Protein AF-A0A7C2BSX4-F1 (afdb_monomer)

Structure (mmCIF, N/CA/C/O backbone):
data_AF-A0A7C2BSX4-F1
#
_entry.id   AF-A0A7C2BSX4-F1
#
loop_
_atom_site.group_PDB
_atom_site.id
_atom_site.type_symbol
_atom_site.label_atom_id
_atom_site.label_alt_id
_atom_site.label_comp_id
_atom_site.label_asym_id
_atom_site.label_entity_id
_atom_site.label_seq_id
_atom_site.pdbx_PDB_ins_code
_atom_site.Cartn_x
_atom_site.Cartn_y
_atom_site.Cartn_z
_atom_site.occupancy
_atom_site.B_iso_or_equiv
_atom_site.auth_seq_id
_atom_site.auth_comp_id
_atom_site.auth_asym_id
_atom_site.auth_atom_id
_atom_site.pdbx_PDB_model_num
ATOM 1 N N . MET A 1 1 ? -38.462 -9.099 3.788 1.00 59.41 1 MET A N 1
ATOM 2 C CA . MET A 1 1 ? -36.989 -9.042 3.950 1.00 59.41 1 MET A CA 1
ATOM 3 C C . MET A 1 1 ? -36.626 -7.755 4.680 1.00 59.41 1 MET A C 1
ATOM 5 O O . MET A 1 1 ? -37.204 -6.722 4.374 1.00 59.41 1 MET A O 1
ATOM 9 N N . SER A 1 2 ? -35.765 -7.813 5.699 1.00 70.00 2 SER A N 1
ATOM 10 C CA . SER A 1 2 ? -35.431 -6.649 6.540 1.00 70.00 2 SER A CA 1
ATOM 11 C C . SER A 1 2 ? -34.664 -5.582 5.734 1.00 70.00 2 SER A C 1
ATOM 13 O O . SER A 1 2 ? -33.730 -5.922 5.008 1.00 70.00 2 SER A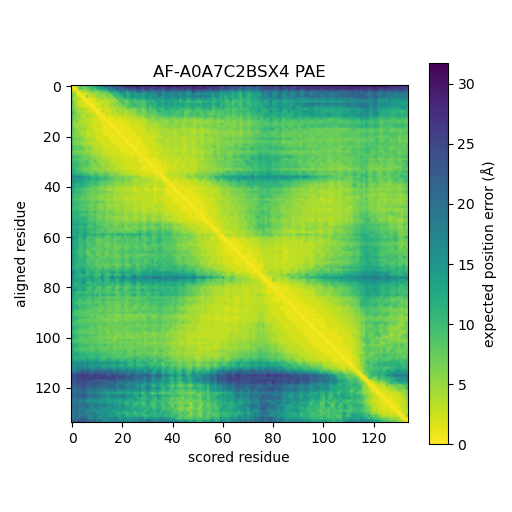 O 1
ATOM 15 N N . LYS A 1 3 ? -35.023 -4.293 5.890 1.00 74.56 3 LYS A N 1
ATOM 16 C CA . LYS A 1 3 ? -34.369 -3.122 5.248 1.00 74.56 3 LYS A CA 1
ATOM 17 C C . LYS A 1 3 ? -32.845 -3.070 5.461 1.00 74.56 3 LYS A C 1
ATOM 19 O O . LYS A 1 3 ? -32.138 -2.391 4.721 1.00 74.56 3 LYS A O 1
ATOM 24 N N . ILE A 1 4 ? -32.336 -3.771 6.475 1.00 78.12 4 ILE A N 1
ATOM 25 C CA . ILE A 1 4 ? -30.904 -3.884 6.778 1.00 78.12 4 ILE A CA 1
ATOM 26 C C . ILE A 1 4 ? -30.222 -4.852 5.799 1.00 78.12 4 ILE A C 1
ATOM 28 O O . ILE A 1 4 ? -29.145 -4.545 5.295 1.00 78.12 4 ILE A O 1
ATOM 32 N N . GLY A 1 5 ? -30.865 -5.978 5.467 1.00 80.38 5 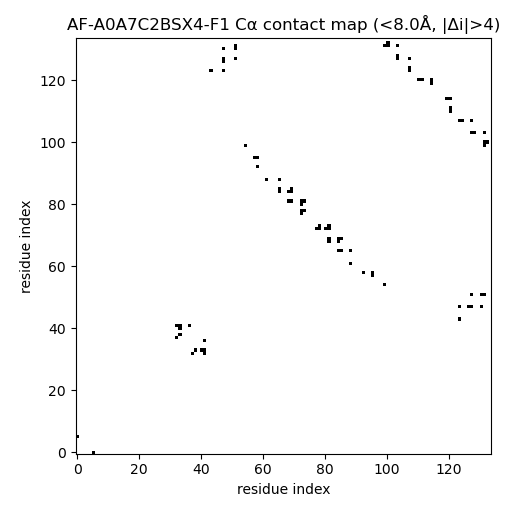GLY A N 1
ATOM 33 C CA . GLY A 1 5 ? -30.321 -6.969 4.530 1.00 80.38 5 GLY A CA 1
ATOM 34 C C . GLY A 1 5 ? -30.156 -6.417 3.112 1.00 80.38 5 GLY A C 1
ATOM 35 O O . GLY A 1 5 ? -29.137 -6.651 2.470 1.00 80.38 5 GLY A O 1
ATOM 36 N N . GLU A 1 6 ? -31.109 -5.604 2.655 1.00 83.88 6 GLU A N 1
ATOM 37 C CA . GLU A 1 6 ? -31.048 -4.949 1.342 1.00 83.88 6 GLU A CA 1
ATOM 38 C C . GLU A 1 6 ? -29.902 -3.925 1.251 1.00 83.88 6 GLU A C 1
ATOM 40 O O . GLU A 1 6 ? -29.191 -3.866 0.248 1.00 83.88 6 GLU A O 1
ATOM 45 N N . ARG A 1 7 ? -29.649 -3.164 2.327 1.00 79.25 7 ARG A N 1
ATOM 46 C CA . ARG A 1 7 ? -28.523 -2.214 2.398 1.00 79.25 7 ARG A CA 1
ATOM 47 C C . ARG A 1 7 ? -27.167 -2.918 2.398 1.00 79.25 7 ARG A C 1
ATOM 49 O O . ARG A 1 7 ? -26.245 -2.443 1.740 1.00 79.25 7 ARG A O 1
ATOM 56 N N . LEU A 1 8 ? -27.054 -4.047 3.098 1.00 83.56 8 LEU A N 1
ATOM 57 C CA . LEU A 1 8 ? -25.833 -4.856 3.113 1.00 83.56 8 LEU A CA 1
ATOM 58 C C . LEU A 1 8 ? -25.549 -5.474 1.740 1.00 83.56 8 LEU A C 1
ATOM 60 O O . LEU A 1 8 ? -24.424 -5.372 1.256 1.00 83.56 8 LEU A O 1
ATOM 64 N N . LEU A 1 9 ? -26.568 -6.040 1.085 1.00 86.50 9 LEU A N 1
ATOM 65 C CA . LEU A 1 9 ? -26.447 -6.587 -0.269 1.00 86.50 9 LEU A CA 1
ATOM 66 C C . LEU A 1 9 ? -26.039 -5.509 -1.273 1.00 86.50 9 LEU A C 1
ATOM 68 O O . LEU A 1 9 ? -25.117 -5.727 -2.050 1.00 86.50 9 LEU A O 1
ATOM 72 N N . ARG A 1 10 ? -26.662 -4.326 -1.214 1.00 85.38 10 ARG A N 1
ATOM 73 C CA . ARG A 1 10 ? -26.327 -3.205 -2.100 1.00 85.38 10 ARG A CA 1
ATOM 74 C C . ARG A 1 10 ? -24.908 -2.678 -1.869 1.00 85.38 10 ARG A C 1
ATOM 76 O O . ARG A 1 10 ? -24.210 -2.364 -2.824 1.00 85.38 10 ARG A O 1
ATOM 83 N N . GLY A 1 11 ? -24.460 -2.597 -0.615 1.00 84.75 11 GLY A N 1
ATOM 84 C CA . GLY A 1 11 ? -23.082 -2.213 -0.299 1.00 84.75 11 GLY A CA 1
ATOM 85 C C . GLY A 1 11 ? -22.060 -3.238 -0.801 1.00 84.75 11 GLY A C 1
ATOM 86 O O . GLY A 1 11 ? -21.048 -2.870 -1.397 1.00 84.75 11 GLY A O 1
ATOM 87 N N . ALA A 1 12 ? -22.347 -4.529 -0.618 1.00 88.50 12 ALA A N 1
ATOM 88 C CA . ALA A 1 12 ? -21.496 -5.614 -1.094 1.00 88.50 12 ALA A CA 1
ATOM 89 C C . ALA A 1 12 ? -21.410 -5.651 -2.627 1.00 88.50 12 ALA A C 1
ATOM 91 O O . ALA A 1 12 ? -20.311 -5.750 -3.171 1.00 88.50 12 ALA A O 1
ATOM 92 N N . THR A 1 13 ? -22.539 -5.512 -3.331 1.00 92.25 13 THR A N 1
ATOM 93 C CA . THR A 1 13 ? -22.570 -5.533 -4.801 1.00 92.25 13 THR A CA 1
ATOM 94 C C . THR A 1 13 ? -21.821 -4.352 -5.399 1.00 92.25 13 THR A C 1
ATOM 96 O O . THR A 1 13 ? -21.065 -4.553 -6.342 1.00 92.25 13 THR A O 1
ATOM 99 N N . ILE A 1 14 ? -21.942 -3.149 -4.825 1.00 92.75 14 ILE A N 1
ATOM 100 C CA . ILE A 1 14 ? -21.167 -1.975 -5.261 1.00 92.75 14 ILE A CA 1
ATOM 101 C C . ILE A 1 14 ? -19.665 -2.232 -5.107 1.00 92.75 14 ILE A C 1
ATOM 103 O O . ILE A 1 14 ? -18.893 -1.939 -6.018 1.00 92.75 14 ILE A O 1
ATOM 107 N N . ARG A 1 15 ? -19.239 -2.812 -3.979 1.00 89.94 15 ARG A N 1
ATOM 108 C CA . ARG A 1 15 ? -17.820 -3.084 -3.715 1.00 89.94 15 ARG A CA 1
ATOM 109 C C . ARG A 1 15 ? -17.248 -4.124 -4.680 1.00 89.94 15 ARG A C 1
ATOM 111 O O . ARG A 1 15 ? -16.154 -3.935 -5.202 1.00 89.94 15 ARG A O 1
ATOM 118 N N . VAL A 1 16 ? -18.000 -5.193 -4.946 1.00 93.31 16 VAL A N 1
ATOM 119 C CA . VAL A 1 16 ? -17.613 -6.226 -5.919 1.00 93.31 16 VAL A CA 1
ATOM 120 C C . VAL A 1 16 ? -17.609 -5.662 -7.339 1.00 93.31 16 VAL A C 1
ATOM 122 O O . VAL A 1 16 ? -16.648 -5.879 -8.069 1.00 93.31 16 VAL A O 1
ATOM 125 N N . ALA A 1 17 ? -18.631 -4.896 -7.726 1.00 94.81 17 ALA A N 1
ATOM 126 C CA . ALA A 1 17 ? -18.698 -4.269 -9.042 1.00 94.81 17 ALA A CA 1
ATOM 127 C C . ALA A 1 17 ? -17.508 -3.329 -9.277 1.00 94.81 17 ALA A C 1
ATOM 129 O O . ALA A 1 17 ? -16.870 -3.414 -10.321 1.00 94.81 17 ALA A O 1
ATOM 130 N N . ALA A 1 18 ? -17.154 -2.497 -8.292 1.00 91.94 18 ALA A N 1
ATOM 131 C CA . ALA A 1 18 ? -15.976 -1.638 -8.368 1.00 91.94 18 ALA A CA 1
ATOM 132 C C . ALA A 1 18 ? -14.684 -2.451 -8.564 1.00 91.94 18 ALA A C 1
ATOM 134 O O . ALA A 1 18 ? -13.875 -2.113 -9.424 1.00 91.94 18 ALA A O 1
ATOM 135 N N . GLN A 1 19 ? -14.517 -3.556 -7.832 1.00 91.38 19 GLN A N 1
ATOM 136 C CA . GLN A 1 19 ? -13.357 -4.442 -7.976 1.00 91.38 19 GLN A CA 1
ATOM 137 C C . GLN A 1 19 ? -13.272 -5.061 -9.381 1.00 91.38 19 GLN A C 1
ATOM 139 O O . GLN A 1 19 ? -12.200 -5.092 -9.983 1.00 91.38 19 GLN A O 1
ATOM 144 N N . VAL A 1 20 ? -14.403 -5.530 -9.919 1.00 96.06 20 VAL A N 1
ATOM 145 C CA . VAL A 1 20 ? -14.483 -6.121 -11.264 1.00 96.06 20 VAL A CA 1
ATOM 146 C C . VAL A 1 20 ? -14.170 -5.079 -12.334 1.00 96.06 20 VAL A C 1
ATOM 148 O O . VAL A 1 20 ? -13.382 -5.349 -13.236 1.00 96.06 20 VAL A O 1
ATOM 151 N N . VAL A 1 21 ? -14.734 -3.876 -12.218 1.00 96.00 21 VAL A N 1
ATOM 152 C CA . VAL A 1 21 ? -14.454 -2.774 -13.146 1.00 96.00 21 VAL A CA 1
ATOM 153 C C . VAL A 1 21 ? -12.968 -2.420 -13.124 1.00 96.00 21 VAL A C 1
ATOM 155 O O . VAL A 1 21 ? -12.355 -2.353 -14.186 1.00 96.00 21 VAL A O 1
ATOM 158 N N . SER A 1 22 ? -12.360 -2.282 -11.942 1.00 90.94 22 SER A N 1
ATOM 159 C CA . SER A 1 22 ? -10.919 -2.030 -11.814 1.00 90.94 22 SER A CA 1
ATOM 160 C C . SER A 1 22 ? -10.072 -3.122 -12.472 1.00 90.94 22 SER A C 1
ATOM 162 O O . SER A 1 22 ? -9.097 -2.811 -13.153 1.00 90.94 22 SER A O 1
ATOM 164 N N . ALA A 1 23 ? -10.456 -4.395 -12.328 1.00 91.81 23 ALA A N 1
ATOM 165 C CA . ALA A 1 23 ? -9.757 -5.508 -12.969 1.00 91.81 23 ALA A CA 1
ATOM 166 C C . ALA A 1 23 ? -9.858 -5.451 -14.504 1.00 91.81 23 ALA A C 1
ATOM 168 O O . ALA A 1 23 ? -8.848 -5.598 -15.191 1.00 91.81 23 ALA A O 1
ATOM 169 N N . ILE A 1 24 ? -11.051 -5.184 -15.046 1.00 95.69 24 ILE A N 1
ATOM 170 C CA . ILE A 1 24 ? -11.269 -5.046 -16.496 1.00 95.69 24 ILE A CA 1
ATOM 171 C C . ILE A 1 24 ? -10.439 -3.887 -17.054 1.00 95.69 24 ILE A C 1
ATOM 173 O O . ILE A 1 24 ? -9.735 -4.056 -18.049 1.00 95.69 24 ILE A O 1
ATOM 177 N N . VAL A 1 25 ? -10.475 -2.730 -16.388 1.00 93.62 25 VAL A N 1
ATOM 178 C CA . VAL A 1 25 ? -9.680 -1.554 -16.767 1.00 93.62 25 VAL A CA 1
ATOM 179 C C . VAL A 1 25 ? -8.187 -1.883 -16.745 1.00 93.62 25 VAL A C 1
ATOM 181 O O . VAL A 1 25 ? -7.482 -1.560 -17.699 1.00 93.62 25 VAL A O 1
ATOM 184 N N . GLY A 1 26 ? -7.713 -2.583 -15.710 1.00 87.56 26 GLY A N 1
ATOM 185 C CA . GLY A 1 26 ? -6.323 -3.027 -15.606 1.00 87.56 26 GLY A CA 1
ATOM 186 C C . GLY A 1 26 ? -5.891 -3.901 -16.784 1.00 87.56 26 GLY A C 1
ATOM 187 O O . GLY A 1 26 ? -4.836 -3.659 -17.365 1.00 87.56 26 GLY A O 1
ATOM 188 N N . ILE A 1 27 ? -6.726 -4.862 -17.191 1.00 91.56 27 ILE A N 1
ATOM 189 C CA . ILE A 1 27 ? -6.453 -5.743 -18.337 1.00 91.56 27 ILE A CA 1
ATOM 190 C C . ILE A 1 27 ? -6.440 -4.952 -19.652 1.00 91.56 27 ILE A C 1
ATOM 192 O O . ILE A 1 27 ? -5.542 -5.136 -20.471 1.00 91.56 27 ILE A O 1
ATOM 196 N N . MET A 1 28 ? -7.396 -4.042 -19.850 1.00 93.19 28 MET A N 1
ATOM 197 C CA . MET A 1 28 ? -7.464 -3.202 -21.054 1.00 93.19 28 MET A CA 1
ATOM 198 C C . MET A 1 28 ? -6.285 -2.229 -21.176 1.00 93.19 28 MET A C 1
ATOM 200 O O . MET A 1 28 ? -5.902 -1.860 -22.285 1.00 93.19 28 MET A O 1
ATOM 204 N N . LEU A 1 29 ? -5.680 -1.834 -20.054 1.00 88.81 29 LEU A N 1
ATOM 205 C CA . LEU A 1 29 ? -4.493 -0.981 -20.025 1.00 88.81 29 LEU A CA 1
ATOM 206 C C . LEU A 1 29 ? -3.222 -1.702 -20.490 1.00 88.81 29 LEU A C 1
ATOM 208 O O . LEU A 1 29 ? -2.332 -1.049 -21.028 1.00 88.81 29 LEU A O 1
ATOM 212 N N . ILE A 1 30 ? -3.136 -3.029 -20.344 1.00 88.88 30 ILE A N 1
ATOM 213 C CA . ILE A 1 30 ? -1.959 -3.824 -20.734 1.00 88.88 30 ILE A CA 1
ATOM 214 C C . ILE A 1 30 ? -1.506 -3.544 -22.181 1.00 88.88 30 ILE A C 1
ATOM 216 O O . ILE A 1 30 ? -0.351 -3.149 -22.356 1.00 88.88 30 ILE A O 1
ATOM 220 N N . PRO A 1 31 ? -2.353 -3.684 -23.225 1.00 89.56 31 PRO A N 1
AT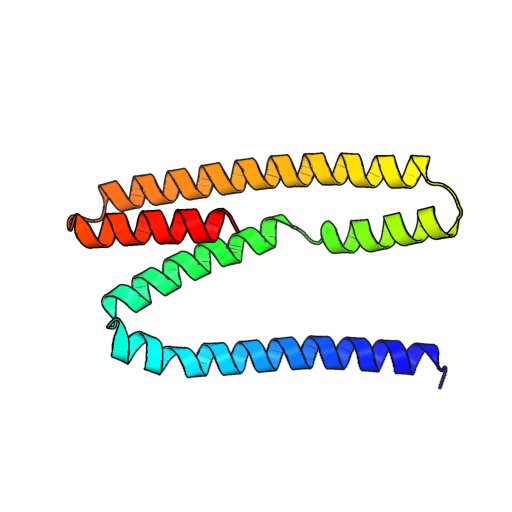OM 221 C CA . PRO A 1 31 ? -1.930 -3.434 -24.604 1.00 89.56 31 PRO A CA 1
ATOM 222 C C . PRO A 1 31 ? -1.486 -1.987 -24.832 1.00 89.56 31 PRO A C 1
ATOM 224 O O . PRO A 1 31 ? -0.533 -1.755 -25.572 1.00 89.56 31 PRO A O 1
ATOM 227 N N . PHE A 1 32 ? -2.120 -1.014 -24.172 1.00 89.62 32 PHE A N 1
ATOM 228 C CA . PHE A 1 32 ? -1.726 0.391 -24.264 1.00 89.62 32 PHE A CA 1
ATOM 229 C C . PHE A 1 32 ? -0.337 0.633 -23.659 1.00 89.62 32 PHE A C 1
ATOM 231 O O . PHE A 1 32 ? 0.512 1.269 -24.286 1.00 89.62 32 PHE A O 1
ATOM 238 N N . VAL A 1 33 ? -0.086 0.092 -22.464 1.00 85.69 33 VAL A N 1
ATOM 239 C CA . VAL A 1 33 ? 1.204 0.217 -21.775 1.00 85.69 33 VAL A CA 1
ATOM 240 C C . VAL A 1 33 ? 2.302 -0.472 -22.579 1.00 85.69 33 VAL A C 1
ATOM 242 O O . VAL A 1 33 ? 3.347 0.130 -22.806 1.00 85.69 33 VAL A O 1
ATOM 245 N N . ILE A 1 34 ? 2.061 -1.683 -23.088 1.00 90.38 34 ILE A N 1
ATOM 246 C CA . ILE A 1 34 ? 3.037 -2.394 -23.927 1.00 90.38 34 ILE A CA 1
ATOM 247 C C . ILE A 1 34 ? 3.305 -1.625 -25.228 1.00 90.38 34 ILE A C 1
ATOM 249 O O . ILE A 1 34 ? 4.461 -1.503 -25.624 1.00 90.38 34 ILE A O 1
ATOM 253 N N . ALA A 1 35 ? 2.280 -1.061 -25.873 1.00 89.69 35 ALA A N 1
ATOM 254 C CA . ALA A 1 35 ? 2.452 -0.297 -27.109 1.00 89.69 35 ALA A CA 1
ATOM 255 C C . ALA A 1 35 ? 3.263 0.997 -26.916 1.00 89.69 35 ALA A C 1
ATOM 257 O O . ALA A 1 35 ? 3.933 1.441 -27.847 1.00 89.69 35 ALA A O 1
ATOM 258 N N . LYS A 1 36 ? 3.202 1.620 -25.731 1.00 85.94 36 LYS A N 1
ATOM 259 C CA . LYS A 1 36 ? 3.895 2.887 -25.443 1.00 85.94 36 LYS A CA 1
ATOM 260 C C . LYS A 1 36 ? 5.261 2.712 -24.782 1.00 85.94 36 LYS A C 1
ATOM 262 O O . LYS A 1 36 ? 6.172 3.466 -25.104 1.00 85.94 36 LYS A O 1
ATOM 267 N N . LEU A 1 37 ? 5.398 1.756 -23.867 1.00 79.56 37 LEU A N 1
ATOM 268 C CA . LEU A 1 37 ? 6.615 1.534 -23.079 1.00 79.56 37 LEU A CA 1
ATOM 269 C C . LEU A 1 37 ? 7.450 0.350 -23.598 1.00 79.56 37 LEU A C 1
ATOM 271 O O . LEU A 1 37 ? 8.618 0.209 -23.246 1.00 79.56 37 LEU A O 1
ATOM 275 N N . GLY A 1 38 ? 6.873 -0.511 -24.436 1.00 84.94 38 GLY A N 1
ATOM 276 C CA . GLY A 1 38 ? 7.505 -1.749 -24.878 1.00 84.94 38 GLY A CA 1
ATOM 277 C C . GLY A 1 38 ? 7.449 -2.862 -23.825 1.00 84.94 38 GLY A C 1
ATOM 278 O O . GLY A 1 38 ? 7.230 -2.642 -22.631 1.00 84.94 38 GLY A O 1
ATOM 279 N N . ALA A 1 39 ? 7.673 -4.100 -24.273 1.00 82.56 39 ALA A N 1
ATOM 280 C CA . ALA A 1 39 ? 7.562 -5.291 -23.427 1.00 82.56 39 ALA A CA 1
ATOM 281 C C . ALA A 1 39 ? 8.559 -5.300 -22.253 1.00 82.56 39 ALA A C 1
ATOM 283 O O . ALA A 1 39 ? 8.237 -5.781 -21.168 1.00 82.56 39 ALA A O 1
ATOM 284 N N . ARG A 1 40 ? 9.756 -4.727 -22.449 1.00 79.69 40 ARG A N 1
ATOM 285 C CA . ARG A 1 40 ? 10.809 -4.675 -21.425 1.00 79.69 40 ARG A CA 1
ATOM 286 C C . ARG A 1 40 ? 10.373 -3.860 -20.206 1.00 79.69 40 ARG A C 1
ATOM 288 O O . ARG A 1 40 ? 10.413 -4.368 -19.090 1.00 79.69 40 ARG A O 1
ATOM 295 N N . LEU A 1 41 ? 9.906 -2.630 -20.419 1.00 78.44 41 LEU A N 1
ATOM 296 C CA . LEU A 1 41 ? 9.452 -1.747 -19.341 1.00 78.44 41 LEU A CA 1
ATOM 297 C C . LEU A 1 41 ? 8.120 -2.200 -18.731 1.00 78.44 41 LEU A C 1
ATOM 299 O O . LEU A 1 41 ? 7.889 -1.986 -17.544 1.00 78.44 41 LEU A O 1
ATOM 303 N N . TYR A 1 42 ? 7.266 -2.879 -19.501 1.00 83.75 42 TYR A N 1
ATOM 304 C CA . TYR A 1 42 ? 6.076 -3.520 -18.944 1.00 83.75 42 TYR A CA 1
ATOM 305 C C . TYR A 1 42 ? 6.430 -4.648 -17.961 1.00 83.75 42 TYR A C 1
ATOM 307 O O . TYR A 1 42 ? 5.854 -4.711 -16.881 1.00 83.75 42 TYR A O 1
ATOM 315 N N . GLY A 1 43 ? 7.411 -5.503 -18.277 1.00 81.62 43 GLY A N 1
ATOM 316 C CA . GLY A 1 43 ? 7.868 -6.542 -17.343 1.00 81.62 43 GLY A CA 1
ATOM 317 C C . GLY A 1 43 ? 8.391 -5.951 -16.031 1.00 81.62 43 GLY A C 1
ATOM 318 O O . GLY A 1 43 ? 8.051 -6.414 -14.945 1.00 81.62 43 GLY A O 1
ATOM 319 N N . VAL A 1 44 ? 9.140 -4.856 -16.139 1.00 79.06 44 VAL A N 1
ATOM 320 C CA . VAL A 1 44 ? 9.615 -4.056 -15.007 1.00 79.06 44 VAL A CA 1
ATOM 321 C C . VAL A 1 44 ? 8.437 -3.508 -14.180 1.00 79.06 44 VAL A C 1
ATOM 323 O O . VAL A 1 44 ? 8.412 -3.670 -12.961 1.00 79.06 44 VAL A O 1
ATOM 326 N N . TRP A 1 45 ? 7.420 -2.940 -14.833 1.00 79.25 45 TRP A N 1
ATOM 327 C CA . TRP A 1 45 ? 6.192 -2.461 -14.189 1.00 79.25 45 TRP A CA 1
ATOM 328 C C . TRP A 1 45 ? 5.426 -3.568 -13.450 1.00 79.25 45 TRP A C 1
ATOM 330 O O . TRP A 1 45 ? 4.977 -3.360 -12.325 1.00 79.25 45 TRP A O 1
ATOM 340 N N . VAL A 1 46 ? 5.307 -4.759 -14.044 1.00 85.19 46 VAL A N 1
ATOM 341 C CA . VAL A 1 46 ? 4.641 -5.914 -13.418 1.00 85.19 46 VAL A CA 1
ATOM 342 C C . VAL A 1 46 ? 5.371 -6.360 -12.152 1.00 85.19 46 VAL A C 1
ATOM 344 O O . VAL A 1 46 ? 4.720 -6.667 -11.153 1.00 85.19 46 VAL A O 1
ATOM 347 N N . ILE A 1 47 ? 6.707 -6.361 -12.157 1.00 82.81 47 ILE A N 1
ATOM 348 C CA . ILE A 1 47 ? 7.505 -6.707 -10.972 1.00 82.81 47 ILE A CA 1
ATOM 349 C C . ILE A 1 47 ? 7.260 -5.696 -9.847 1.00 82.81 47 ILE A C 1
ATOM 351 O O . ILE A 1 47 ? 6.953 -6.114 -8.731 1.00 82.81 47 ILE A O 1
ATOM 355 N N . ILE A 1 48 ? 7.319 -4.387 -10.140 1.00 81.19 48 ILE A N 1
ATOM 356 C CA . ILE A 1 48 ? 6.984 -3.330 -9.164 1.00 81.19 48 ILE A CA 1
ATOM 357 C C . ILE A 1 48 ? 5.582 -3.565 -8.607 1.00 81.19 48 ILE A C 1
ATOM 359 O O . ILE A 1 48 ? 5.413 -3.679 -7.398 1.00 81.19 48 ILE A O 1
ATOM 363 N N . GLY A 1 49 ? 4.587 -3.696 -9.489 1.00 83.94 49 GLY A N 1
ATOM 364 C CA . GLY A 1 49 ? 3.191 -3.865 -9.094 1.00 83.94 49 GLY A CA 1
ATOM 365 C C . GLY A 1 49 ? 2.951 -5.113 -8.245 1.00 83.94 49 GLY A C 1
ATOM 366 O O . GLY A 1 49 ? 2.143 -5.075 -7.323 1.00 83.94 49 GLY A O 1
ATOM 367 N N . THR A 1 50 ? 3.679 -6.201 -8.502 1.00 85.62 50 THR A N 1
ATOM 368 C CA . THR A 1 50 ? 3.590 -7.433 -7.704 1.00 85.62 50 THR A CA 1
ATOM 369 C C . THR A 1 50 ? 4.153 -7.223 -6.298 1.00 85.62 50 THR A C 1
ATOM 371 O O . THR A 1 50 ? 3.523 -7.621 -5.321 1.00 85.62 50 THR A O 1
ATOM 374 N N . ILE A 1 51 ? 5.306 -6.558 -6.180 1.00 83.19 51 ILE A N 1
ATOM 375 C CA . ILE A 1 51 ? 5.932 -6.251 -4.887 1.00 83.19 51 ILE A CA 1
ATOM 376 C C . ILE A 1 51 ? 5.048 -5.299 -4.078 1.00 83.19 51 ILE A C 1
ATOM 378 O O . ILE A 1 51 ? 4.732 -5.594 -2.927 1.00 83.19 51 ILE A O 1
ATOM 382 N N . THR A 1 52 ? 4.581 -4.210 -4.692 1.00 82.88 52 THR A N 1
ATOM 383 C CA . THR A 1 52 ? 3.649 -3.269 -4.056 1.00 82.88 52 THR A CA 1
ATOM 384 C C . THR A 1 52 ? 2.337 -3.958 -3.677 1.00 82.88 52 THR A C 1
ATOM 386 O O . THR A 1 52 ? 1.800 -3.718 -2.600 1.00 82.88 52 THR A O 1
ATOM 389 N N . GLY A 1 53 ? 1.842 -4.877 -4.510 1.00 83.38 53 GLY A N 1
ATOM 390 C CA . GLY A 1 53 ? 0.659 -5.682 -4.209 1.00 83.38 53 GLY A CA 1
ATOM 391 C C . GLY A 1 53 ? 0.809 -6.508 -2.928 1.00 83.38 53 GLY A C 1
ATOM 392 O O . GLY A 1 53 ? -0.141 -6.611 -2.151 1.00 83.38 53 GLY A O 1
ATOM 393 N N . TYR A 1 54 ? 2.008 -7.031 -2.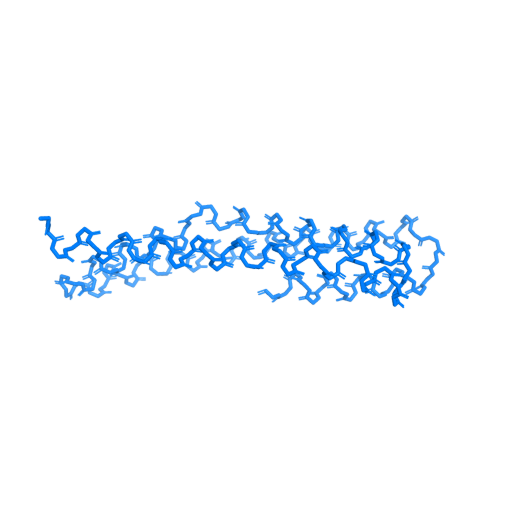650 1.00 84.94 54 TYR A N 1
ATOM 394 C CA . TYR A 1 54 ? 2.279 -7.736 -1.398 1.00 84.94 54 TYR A CA 1
ATOM 395 C C . TYR A 1 54 ? 2.265 -6.826 -0.163 1.00 84.94 54 TYR A C 1
ATOM 397 O O . TYR A 1 54 ? 1.976 -7.326 0.921 1.00 84.94 54 TYR A O 1
ATOM 405 N N . TYR A 1 55 ? 2.469 -5.508 -0.280 1.00 83.94 55 TYR A N 1
ATOM 406 C CA . TYR A 1 55 ? 2.291 -4.602 0.868 1.00 83.94 55 TYR A CA 1
ATOM 407 C C . TYR A 1 55 ? 0.844 -4.555 1.353 1.00 83.94 55 TYR A C 1
ATOM 409 O O . TYR A 1 55 ? 0.612 -4.395 2.548 1.00 83.94 55 TYR A O 1
ATOM 417 N N . GLY A 1 56 ? -0.128 -4.818 0.476 1.00 81.19 56 GLY A N 1
ATOM 418 C CA . GLY A 1 56 ? -1.520 -4.993 0.886 1.00 81.19 56 GLY A CA 1
ATOM 419 C C . GLY A 1 56 ? -1.719 -6.141 1.886 1.00 81.19 56 GLY A C 1
ATOM 420 O O . GLY A 1 56 ? -2.623 -6.075 2.716 1.00 81.19 56 GLY A O 1
ATOM 421 N N . LEU A 1 57 ? -0.858 -7.168 1.873 1.00 81.50 57 LEU A N 1
ATOM 422 C CA . LEU A 1 57 ? -0.902 -8.240 2.872 1.00 81.50 57 LEU A CA 1
ATOM 423 C C . LEU A 1 57 ? -0.462 -7.762 4.256 1.00 81.50 57 LEU A C 1
ATOM 425 O O . LEU A 1 57 ? -0.923 -8.335 5.235 1.00 81.50 57 LEU A O 1
ATOM 429 N N . LEU A 1 58 ? 0.379 -6.725 4.357 1.00 83.44 58 LEU A N 1
ATOM 430 C CA . LEU A 1 58 ? 0.850 -6.200 5.645 1.00 83.44 58 LEU A CA 1
ATOM 431 C C . LEU A 1 58 ? -0.279 -5.581 6.475 1.00 83.44 58 LEU A C 1
ATOM 433 O O . LEU A 1 58 ? -0.166 -5.528 7.696 1.00 83.44 58 LEU A O 1
ATOM 437 N N . ASP A 1 59 ? -1.384 -5.171 5.842 1.00 84.19 59 ASP A N 1
ATOM 438 C CA . ASP A 1 59 ? -2.582 -4.744 6.567 1.00 84.19 59 ASP A CA 1
ATOM 439 C C . ASP A 1 59 ? -3.197 -5.900 7.372 1.00 84.19 59 ASP A C 1
ATOM 441 O O . ASP A 1 59 ? -3.772 -5.654 8.424 1.00 84.19 59 ASP A O 1
ATOM 445 N N . LEU A 1 60 ? -3.091 -7.158 6.917 1.00 82.88 60 LEU A N 1
ATOM 446 C CA . LEU A 1 60 ? -3.648 -8.360 7.571 1.00 82.88 60 LEU A CA 1
ATOM 447 C C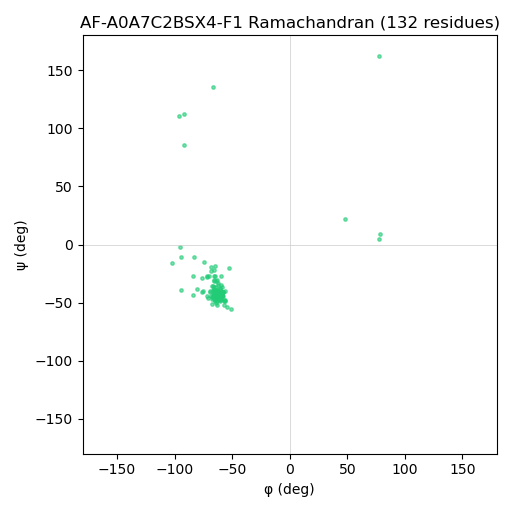 . LEU A 1 60 ? -5.127 -8.229 8.019 1.00 82.88 60 LEU A C 1
ATOM 449 O O . LEU A 1 60 ? -5.593 -8.960 8.894 1.00 82.88 60 LEU A O 1
ATOM 453 N N . GLY A 1 61 ? -5.895 -7.302 7.433 1.00 83.56 61 GLY A N 1
ATOM 454 C CA . GLY A 1 61 ? -7.269 -6.995 7.836 1.00 83.56 61 GLY A CA 1
ATOM 455 C C . GLY A 1 61 ? -7.391 -6.122 9.093 1.00 83.56 61 GLY A C 1
ATOM 456 O O . GLY A 1 61 ? -8.509 -5.931 9.591 1.00 83.56 61 GLY A O 1
ATOM 457 N N . LEU A 1 62 ? -6.283 -5.568 9.591 1.00 86.75 62 LEU A N 1
ATOM 458 C CA . LEU A 1 62 ? -6.217 -4.676 10.744 1.00 86.75 62 LEU A CA 1
ATOM 459 C C . LEU A 1 62 ? -7.075 -3.432 10.531 1.00 86.75 62 LEU A C 1
ATOM 461 O O . LEU A 1 62 ? -7.854 -3.090 11.418 1.00 86.75 62 LEU A O 1
ATOM 465 N N . SER A 1 63 ? -7.040 -2.819 9.343 1.00 87.00 63 SER A N 1
ATOM 466 C CA . SER A 1 63 ? -7.898 -1.670 9.018 1.00 87.00 63 SER A CA 1
ATOM 467 C C . SER A 1 63 ? -9.389 -1.999 9.163 1.00 87.00 63 SER A C 1
ATOM 469 O O . SER A 1 63 ? -10.173 -1.221 9.711 1.00 87.00 63 SER A O 1
ATOM 471 N N . SER A 1 64 ? -9.797 -3.195 8.722 1.00 87.38 64 SER A N 1
ATOM 472 C CA . SER A 1 64 ? -11.184 -3.659 8.836 1.00 87.38 64 SER A CA 1
ATOM 473 C C . SER A 1 64 ? -11.582 -3.942 10.288 1.00 87.38 64 SER A C 1
ATOM 475 O O . SER A 1 64 ? -12.695 -3.608 10.703 1.00 87.38 64 SER A O 1
ATOM 477 N N . ALA A 1 65 ? -10.688 -4.555 11.067 1.00 87.38 65 ALA A N 1
ATOM 478 C CA . ALA A 1 65 ? -10.905 -4.810 12.487 1.00 87.38 65 ALA A CA 1
ATOM 479 C C . ALA A 1 65 ? -11.002 -3.503 13.281 1.00 87.38 65 ALA A C 1
ATOM 481 O O . ALA A 1 65 ? -11.970 -3.317 14.020 1.00 87.38 65 ALA A O 1
ATOM 482 N N . LEU A 1 66 ? -10.065 -2.578 13.066 1.00 91.25 66 LEU A N 1
ATOM 483 C CA . LEU A 1 66 ? -10.029 -1.275 13.716 1.00 91.25 66 LEU A CA 1
ATOM 484 C C . LEU A 1 66 ? -11.321 -0.497 13.463 1.00 91.25 66 LEU A C 1
ATOM 486 O O . LEU A 1 66 ? -11.949 -0.043 14.414 1.00 91.25 66 LEU A O 1
ATOM 490 N N . GLY A 1 67 ? -11.788 -0.435 12.211 1.00 90.00 67 GLY A N 1
ATOM 491 C CA . GLY A 1 67 ? -13.060 0.208 11.875 1.00 90.00 67 GLY A CA 1
ATOM 492 C C . GLY A 1 67 ? -14.252 -0.369 12.650 1.00 90.00 67 GLY A C 1
ATOM 493 O O . GLY A 1 67 ? -15.099 0.386 13.133 1.00 90.00 67 GLY A O 1
ATOM 494 N N . ARG A 1 68 ? -14.307 -1.697 12.837 1.00 88.25 68 ARG A N 1
ATOM 495 C CA . ARG A 1 68 ? -15.358 -2.352 13.640 1.00 88.25 68 ARG A CA 1
ATOM 496 C C . ARG A 1 68 ? -15.256 -2.011 15.126 1.00 88.25 68 ARG A C 1
ATOM 498 O O . ARG A 1 68 ? -16.282 -1.707 15.736 1.00 88.25 68 ARG A O 1
ATOM 505 N N . PHE A 1 69 ? -14.058 -2.082 15.708 1.00 87.75 69 PHE A N 1
ATOM 506 C CA . PHE A 1 69 ? -13.852 -1.803 17.131 1.00 87.75 69 PHE A CA 1
ATOM 507 C C . PHE A 1 69 ? -14.106 -0.330 17.443 1.00 87.75 69 PHE A C 1
ATOM 509 O O . PHE A 1 69 ? -14.950 -0.028 18.283 1.00 87.75 69 PHE A O 1
ATOM 516 N N . VAL A 1 70 ? -13.490 0.586 16.697 1.00 90.81 70 VAL A N 1
ATOM 517 C CA . VAL A 1 70 ? -13.658 2.032 16.886 1.00 90.81 70 VAL A CA 1
ATOM 518 C C . VAL A 1 70 ? -15.125 2.443 16.741 1.00 90.81 70 VAL A C 1
ATOM 520 O O . VAL A 1 70 ? -15.642 3.139 17.611 1.00 90.81 70 VAL A O 1
ATOM 523 N N . SER A 1 71 ? -15.847 1.943 15.727 1.00 88.81 71 SER A N 1
ATOM 524 C CA . SER A 1 71 ? -17.286 2.229 15.580 1.00 88.81 71 SER A CA 1
ATOM 525 C C . SER A 1 71 ? -18.111 1.740 16.775 1.00 88.81 71 SER A C 1
ATOM 527 O O . SER A 1 71 ? -19.061 2.404 17.190 1.00 88.81 71 SER A O 1
ATOM 529 N N . ARG A 1 72 ? -17.757 0.580 17.347 1.0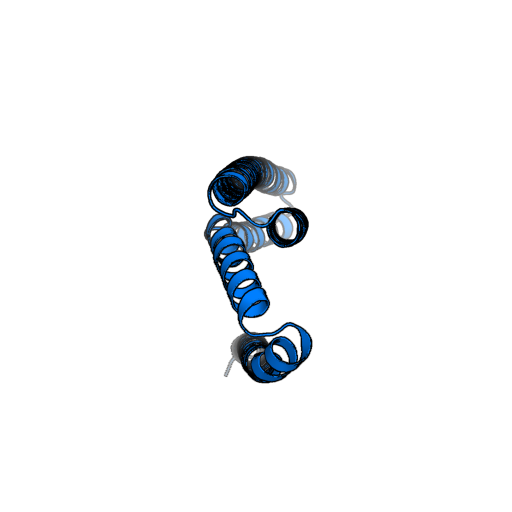0 89.31 72 ARG A N 1
ATOM 530 C CA . ARG A 1 72 ? -18.449 0.009 18.511 1.00 89.31 72 ARG A CA 1
ATOM 531 C C . ARG A 1 72 ? -18.232 0.850 19.772 1.00 89.31 72 ARG A C 1
ATOM 533 O O . ARG A 1 72 ? -19.201 1.076 20.493 1.00 89.31 72 ARG A O 1
ATOM 540 N N . TYR A 1 73 ? -17.002 1.285 20.045 1.00 87.69 73 TYR A N 1
ATOM 541 C CA . TYR A 1 73 ? -16.677 2.070 21.245 1.00 87.69 73 TYR A CA 1
ATOM 542 C C . TYR A 1 73 ? -17.159 3.522 21.135 1.00 87.69 73 TYR A C 1
ATOM 544 O O . TYR A 1 73 ? -17.791 4.024 22.064 1.00 87.69 73 TYR A O 1
ATOM 552 N N . LEU A 1 74 ? -17.030 4.146 19.957 1.00 87.69 74 LEU A N 1
ATOM 553 C CA . LEU A 1 74 ? -17.619 5.464 19.695 1.00 87.69 74 LEU A CA 1
ATOM 554 C C . LEU A 1 74 ? -19.144 5.454 19.853 1.00 87.69 74 LEU A C 1
ATOM 556 O O . LEU A 1 74 ? -19.701 6.370 20.454 1.00 87.69 74 LEU A O 1
ATOM 560 N N . GLY A 1 75 ? -19.823 4.402 19.381 1.00 88.31 75 GLY A N 1
ATOM 561 C CA . GLY A 1 75 ? -21.270 4.242 19.559 1.00 88.31 75 GLY A CA 1
ATOM 562 C C . GLY A 1 75 ? -21.715 4.075 21.018 1.00 88.31 75 GLY A C 1
ATOM 563 O O . GLY A 1 75 ? -22.884 4.294 21.321 1.00 88.31 75 GLY A O 1
ATOM 564 N N . ARG A 1 76 ? -20.799 3.711 21.925 1.00 89.69 76 ARG A N 1
ATOM 565 C CA . ARG A 1 76 ? -21.034 3.606 23.376 1.00 89.69 76 ARG A CA 1
ATOM 566 C C . ARG A 1 76 ? -20.627 4.865 24.152 1.00 89.69 76 ARG A C 1
ATOM 568 O O . ARG A 1 76 ? -20.824 4.902 25.359 1.00 89.69 76 ARG A O 1
ATOM 575 N N . GLY A 1 77 ? -20.082 5.879 23.476 1.00 88.06 77 GLY A N 1
ATOM 576 C CA . GLY A 1 77 ? -19.571 7.101 24.106 1.00 88.06 77 GLY A CA 1
ATOM 577 C C . GLY A 1 77 ? -18.198 6.948 24.770 1.00 88.06 77 GLY A C 1
ATOM 578 O O . GLY A 1 77 ? -17.710 7.906 25.363 1.00 88.06 77 GLY A O 1
ATOM 579 N N . ASP A 1 78 ? -17.561 5.784 24.640 1.00 88.12 78 ASP A N 1
ATOM 580 C CA . ASP A 1 78 ? -16.287 5.459 25.280 1.00 88.12 78 ASP A CA 1
ATOM 581 C C . ASP A 1 78 ? -15.117 5.816 24.353 1.00 88.12 78 ASP A C 1
ATOM 583 O O . ASP A 1 78 ? -14.665 5.026 23.517 1.00 88.12 78 ASP A O 1
ATOM 587 N N . LYS A 1 79 ? -14.701 7.083 24.425 1.00 87.25 79 LYS A N 1
ATOM 588 C CA . LYS A 1 79 ? -13.660 7.640 23.553 1.00 87.25 79 LYS A CA 1
ATOM 589 C C . LYS A 1 79 ? -12.254 7.205 23.959 1.00 87.25 79 LYS A C 1
ATOM 591 O O . LYS A 1 79 ? -11.395 7.120 23.083 1.00 87.25 79 LYS A O 1
ATOM 596 N N . ASP A 1 80 ? -12.032 6.926 25.239 1.00 89.75 80 ASP A N 1
ATOM 597 C CA . ASP A 1 80 ? -10.708 6.596 25.767 1.00 89.75 80 ASP A CA 1
ATOM 598 C C . ASP A 1 80 ? -10.267 5.213 25.281 1.00 89.75 80 ASP A C 1
ATOM 600 O O . ASP A 1 80 ? -9.178 5.073 24.718 1.00 89.75 80 ASP A O 1
ATOM 604 N N . GLU A 1 81 ? -11.158 4.221 25.356 1.00 87.44 81 GLU A N 1
ATOM 605 C CA . GLU A 1 81 ? -10.918 2.893 24.782 1.00 87.44 81 GLU A CA 1
ATOM 606 C C . GLU A 1 81 ? -10.707 2.964 23.264 1.00 87.44 81 GLU A C 1
ATOM 608 O O . GLU A 1 81 ? -9.752 2.395 22.732 1.00 87.44 81 GLU A O 1
ATOM 613 N N . ALA A 1 82 ? -11.540 3.728 22.544 1.00 88.12 82 ALA A N 1
ATOM 614 C CA . ALA A 1 82 ? -11.377 3.915 21.101 1.00 88.12 82 ALA A CA 1
ATOM 615 C C . ALA A 1 82 ? -9.998 4.501 20.744 1.00 88.12 82 ALA A C 1
ATOM 617 O O . ALA A 1 82 ? -9.367 4.047 19.786 1.00 88.12 82 ALA A O 1
ATOM 618 N N . ASN A 1 83 ? -9.511 5.470 21.525 1.00 89.44 83 ASN A N 1
ATOM 619 C CA . ASN A 1 83 ? -8.195 6.072 21.336 1.00 89.44 83 ASN A CA 1
ATOM 620 C C . ASN A 1 83 ? -7.052 5.080 21.612 1.00 89.44 83 ASN A C 1
ATOM 622 O O . ASN A 1 83 ? -6.053 5.083 20.888 1.00 89.44 83 ASN A O 1
ATOM 626 N N . GLY A 1 84 ? -7.219 4.189 22.594 1.00 90.81 84 GLY A N 1
ATOM 627 C CA . GLY A 1 84 ? -6.297 3.082 22.850 1.00 90.81 84 GLY A CA 1
ATOM 628 C C . GLY A 1 84 ? -6.127 2.184 21.621 1.00 90.81 84 GLY A C 1
ATOM 629 O O . GLY A 1 84 ? -5.006 1.999 21.145 1.00 90.81 84 GLY A O 1
ATOM 630 N N . TYR A 1 85 ? -7.233 1.716 21.028 1.00 89.69 85 TYR A N 1
ATOM 631 C CA . TYR A 1 85 ? -7.189 0.885 19.813 1.00 89.69 85 TYR A CA 1
ATOM 632 C C . TYR A 1 85 ? -6.565 1.605 18.616 1.00 89.69 85 TYR A C 1
ATOM 634 O O . TYR A 1 85 ? -5.784 1.000 17.880 1.00 89.69 85 TYR A O 1
ATOM 642 N N . ILE A 1 86 ? -6.894 2.885 18.414 1.00 90.62 86 ILE A N 1
ATOM 643 C CA . ILE A 1 86 ? -6.308 3.701 17.340 1.00 90.62 86 ILE A CA 1
ATOM 644 C C . ILE A 1 86 ? -4.796 3.816 17.529 1.00 90.62 86 ILE A C 1
ATOM 646 O O . ILE A 1 86 ? -4.046 3.603 16.579 1.00 90.62 86 ILE A O 1
ATOM 650 N N . THR A 1 87 ? -4.344 4.091 18.751 1.00 92.06 87 THR A N 1
ATOM 651 C CA . THR A 1 87 ? -2.920 4.228 19.075 1.00 92.06 87 THR A CA 1
ATOM 652 C C . THR A 1 87 ? -2.170 2.910 18.870 1.00 92.06 87 THR A C 1
ATOM 654 O O . THR A 1 87 ? -1.125 2.889 18.223 1.00 92.06 87 THR A O 1
ATOM 657 N N . SER A 1 88 ? -2.708 1.784 19.349 1.00 91.12 88 SER A N 1
ATOM 658 C CA . SER A 1 88 ? -2.100 0.469 19.111 1.00 91.12 88 SER A CA 1
ATOM 659 C C . SER A 1 88 ? -2.018 0.138 17.622 1.00 91.12 88 SER A C 1
ATOM 661 O O . SER A 1 88 ? -0.969 -0.297 17.148 1.00 91.12 88 SER A O 1
ATOM 663 N N . ALA A 1 89 ? -3.093 0.380 16.867 1.00 90.50 89 ALA A N 1
ATOM 664 C CA . ALA A 1 89 ? -3.088 0.160 15.427 1.00 90.50 89 ALA A CA 1
ATOM 665 C C . ALA A 1 89 ? -2.080 1.068 14.716 1.00 90.50 89 ALA A C 1
ATOM 667 O O . ALA A 1 89 ? -1.371 0.595 13.833 1.00 90.50 89 ALA A O 1
ATOM 668 N N . PHE A 1 90 ? -1.954 2.330 15.134 1.00 90.94 90 PHE A N 1
ATOM 669 C CA . PHE A 1 90 ? -0.951 3.255 14.610 1.00 90.94 90 PHE A CA 1
ATOM 670 C C . PHE A 1 90 ? 0.468 2.693 14.753 1.00 90.94 90 PHE A C 1
ATOM 672 O O . PHE A 1 90 ? 1.198 2.643 13.767 1.00 90.94 90 PHE A O 1
ATOM 679 N N . TYR A 1 91 ? 0.844 2.179 15.929 1.00 92.25 91 TYR A N 1
ATOM 680 C CA . TYR A 1 91 ? 2.162 1.561 16.117 1.00 92.25 91 TYR A CA 1
ATOM 681 C C . TYR A 1 91 ? 2.374 0.319 15.247 1.00 92.25 91 TYR A C 1
ATOM 683 O O . TYR A 1 91 ? 3.461 0.146 14.693 1.00 92.25 91 TYR A O 1
ATOM 691 N N . VAL A 1 92 ? 1.351 -0.525 15.084 1.00 90.88 92 VAL A N 1
ATOM 692 C CA . VAL A 1 92 ? 1.433 -1.700 14.202 1.00 90.88 92 VAL A CA 1
ATOM 693 C C . VAL A 1 92 ? 1.611 -1.277 12.742 1.00 90.88 92 VAL A C 1
ATOM 695 O O . VAL A 1 92 ? 2.472 -1.824 12.057 1.00 90.88 92 VAL A O 1
ATOM 698 N N . PHE A 1 93 ? 0.874 -0.265 12.276 1.00 89.69 93 PHE A N 1
ATOM 699 C CA . PHE A 1 93 ? 1.041 0.278 10.927 1.00 89.69 93 PHE A CA 1
ATOM 700 C C . PHE A 1 93 ? 2.402 0.945 10.730 1.00 89.69 93 PHE A C 1
ATOM 702 O O . PHE A 1 93 ? 3.021 0.740 9.690 1.00 89.69 93 PHE A O 1
ATOM 709 N N . CYS A 1 94 ? 2.921 1.677 11.719 1.00 91.19 94 CYS A N 1
ATOM 710 C CA . CYS A 1 94 ? 4.276 2.226 11.661 1.00 91.19 94 CYS A CA 1
ATOM 711 C C . CYS A 1 94 ? 5.331 1.118 11.560 1.00 91.19 94 CYS A C 1
ATOM 713 O O . CYS A 1 94 ? 6.227 1.207 10.723 1.00 91.19 94 CYS A O 1
ATOM 715 N N . ALA A 1 95 ? 5.218 0.058 12.365 1.00 90.00 95 ALA A N 1
ATOM 716 C CA . ALA A 1 95 ? 6.124 -1.086 12.291 1.00 90.00 95 ALA A CA 1
ATOM 717 C C . ALA A 1 95 ? 6.037 -1.790 10.925 1.00 90.00 95 ALA A C 1
ATOM 719 O O . ALA A 1 95 ? 7.065 -2.058 10.304 1.00 90.00 95 ALA A O 1
ATOM 720 N N . GLY A 1 96 ? 4.821 -2.020 10.419 1.00 88.88 96 GLY A N 1
ATOM 721 C CA . GLY A 1 96 ? 4.586 -2.568 9.082 1.00 88.88 96 GLY A CA 1
ATOM 722 C C . GLY A 1 96 ? 5.170 -1.690 7.971 1.00 88.88 96 GLY A C 1
ATOM 723 O O . GLY A 1 96 ? 5.820 -2.205 7.066 1.00 88.88 96 GLY A O 1
ATOM 724 N N . GLY A 1 97 ? 5.021 -0.368 8.076 1.00 87.81 97 GLY A N 1
ATOM 725 C CA . GLY A 1 97 ? 5.589 0.604 7.141 1.00 87.81 97 GLY A CA 1
ATOM 726 C C . GLY A 1 97 ? 7.118 0.614 7.142 1.00 87.81 97 GLY A C 1
ATOM 727 O O . GLY A 1 97 ? 7.731 0.657 6.079 1.00 87.81 97 GLY A O 1
ATOM 728 N N . ILE A 1 98 ? 7.755 0.489 8.312 1.00 89.75 98 ILE A N 1
ATOM 729 C CA . ILE A 1 98 ? 9.217 0.343 8.412 1.00 89.75 98 ILE A CA 1
ATOM 730 C C . ILE A 1 98 ? 9.673 -0.953 7.732 1.00 89.75 98 ILE A C 1
ATOM 732 O O . ILE A 1 98 ? 10.637 -0.935 6.968 1.00 89.75 98 ILE A O 1
ATOM 736 N N . ILE A 1 99 ? 8.974 -2.070 7.962 1.00 88.06 99 ILE A N 1
ATOM 737 C CA . ILE A 1 99 ? 9.276 -3.349 7.303 1.00 88.06 99 ILE A CA 1
ATOM 738 C C . ILE A 1 99 ? 9.135 -3.210 5.784 1.00 88.06 99 ILE A C 1
ATOM 740 O O . ILE A 1 99 ? 10.045 -3.602 5.054 1.00 88.06 99 ILE A O 1
ATOM 744 N N . ALA A 1 100 ? 8.038 -2.613 5.309 1.00 86.81 100 ALA A N 1
ATOM 745 C CA . ALA A 1 100 ? 7.819 -2.358 3.890 1.00 86.81 100 ALA A CA 1
ATOM 746 C C . ALA A 1 100 ? 8.967 -1.532 3.298 1.00 86.81 100 ALA A C 1
ATOM 748 O O . ALA A 1 100 ? 9.563 -1.949 2.310 1.00 86.81 100 ALA A O 1
ATOM 749 N N . PHE A 1 101 ? 9.352 -0.434 3.955 1.00 85.50 101 PHE A N 1
ATOM 750 C CA . PHE A 1 101 ? 10.454 0.426 3.525 1.00 85.50 101 PHE A CA 1
ATOM 751 C C . PHE A 1 101 ? 11.793 -0.320 3.436 1.00 85.50 101 PHE A C 1
ATOM 753 O O . PHE A 1 101 ? 12.511 -0.180 2.445 1.00 85.50 101 PHE A O 1
ATOM 760 N N . ILE A 1 102 ? 12.121 -1.151 4.431 1.00 88.12 102 ILE A N 1
ATOM 761 C CA . ILE A 1 102 ? 13.342 -1.971 4.425 1.00 88.12 102 ILE A CA 1
ATOM 762 C C . ILE A 1 102 ? 13.321 -2.961 3.254 1.00 88.12 102 ILE A C 1
ATOM 764 O O . ILE A 1 102 ? 14.320 -3.088 2.546 1.00 88.12 102 ILE A O 1
ATOM 768 N N . VAL A 1 103 ? 12.190 -3.632 3.013 1.00 86.38 103 VAL A N 1
ATOM 769 C CA . VAL A 1 103 ? 12.030 -4.559 1.882 1.00 86.38 103 VAL A CA 1
ATOM 770 C C . VAL A 1 103 ? 12.193 -3.820 0.552 1.00 86.38 103 VAL A C 1
ATOM 772 O O . VAL A 1 103 ? 12.942 -4.286 -0.306 1.00 86.38 103 VAL A O 1
ATOM 775 N N . THR A 1 104 ? 11.571 -2.648 0.388 1.00 84.56 104 THR A N 1
ATOM 776 C CA . THR A 1 104 ? 11.728 -1.797 -0.804 1.00 84.56 104 THR A CA 1
ATOM 777 C C . THR A 1 104 ? 13.190 -1.435 -1.041 1.00 84.56 104 THR A C 1
ATOM 779 O O . THR A 1 104 ? 13.699 -1.592 -2.151 1.00 84.56 104 THR A O 1
ATOM 782 N N . ALA A 1 105 ? 13.886 -0.976 0.003 1.00 84.38 105 ALA A N 1
ATOM 783 C CA . ALA A 1 105 ? 15.286 -0.579 -0.079 1.00 84.38 105 ALA A CA 1
ATOM 784 C C . ALA A 1 105 ? 16.195 -1.763 -0.445 1.00 84.38 105 ALA A C 1
ATOM 786 O O . ALA A 1 105 ? 17.085 -1.620 -1.285 1.00 84.38 105 ALA A O 1
ATOM 787 N N . LEU A 1 106 ? 15.941 -2.943 0.131 1.00 85.44 106 LEU A N 1
ATOM 788 C CA . LEU A 1 106 ? 16.676 -4.170 -0.170 1.00 85.44 106 LEU A CA 1
ATOM 789 C C . LEU A 1 106 ? 16.480 -4.599 -1.631 1.00 85.44 106 LEU A C 1
ATOM 791 O O . LEU A 1 106 ? 17.456 -4.873 -2.327 1.00 85.44 106 LEU A O 1
ATOM 795 N N . VAL A 1 107 ? 15.237 -4.607 -2.121 1.00 82.62 107 VAL A N 1
ATOM 796 C CA . VAL A 1 107 ? 14.930 -4.927 -3.524 1.00 82.62 107 VAL A CA 1
ATOM 797 C C . VAL A 1 107 ? 15.599 -3.925 -4.464 1.00 82.62 107 VAL A C 1
ATOM 799 O O . VAL A 1 107 ? 16.250 -4.332 -5.425 1.00 82.62 107 VAL A O 1
ATOM 802 N N . ALA A 1 108 ? 15.497 -2.624 -4.180 1.00 78.81 108 ALA A N 1
ATOM 803 C CA . ALA A 1 108 ? 16.132 -1.587 -4.989 1.00 78.81 108 ALA A CA 1
ATOM 804 C C . ALA A 1 108 ? 17.661 -1.761 -5.048 1.00 78.81 108 ALA A C 1
ATOM 806 O O . ALA A 1 108 ? 18.267 -1.606 -6.112 1.00 78.81 108 ALA A O 1
ATOM 807 N N . PHE A 1 109 ? 18.285 -2.126 -3.925 1.00 81.19 109 PHE A N 1
ATOM 808 C CA . PHE A 1 109 ? 19.714 -2.415 -3.853 1.00 81.19 109 PHE A CA 1
ATOM 809 C C . PHE A 1 109 ? 20.101 -3.653 -4.676 1.00 81.19 109 PHE A C 1
ATOM 811 O O . PHE A 1 109 ? 21.041 -3.590 -5.468 1.00 81.19 109 PHE A O 1
ATOM 818 N N . LEU A 1 110 ? 19.349 -4.752 -4.562 1.00 78.50 110 LEU A N 1
ATOM 819 C CA . LEU A 1 110 ? 19.584 -5.975 -5.339 1.00 78.50 110 LEU A C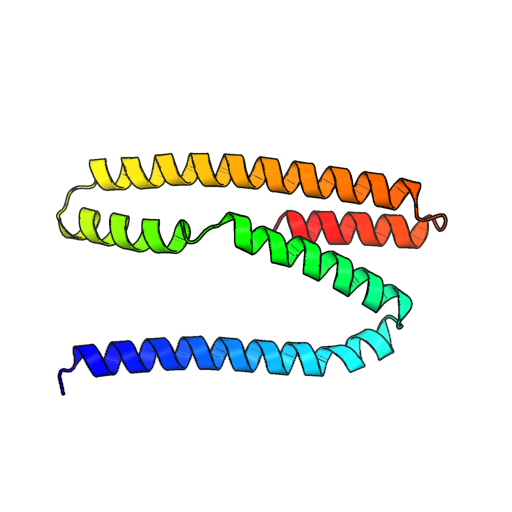A 1
ATOM 820 C C . LEU A 1 110 ? 19.411 -5.744 -6.846 1.00 78.50 110 LEU A C 1
ATOM 822 O O . LEU A 1 110 ? 20.238 -6.192 -7.641 1.00 78.50 110 LEU A O 1
ATOM 826 N N . CYS A 1 111 ? 18.392 -4.984 -7.252 1.00 72.88 111 CYS A N 1
ATOM 827 C CA . CYS A 1 111 ? 18.182 -4.625 -8.654 1.00 72.88 111 CYS A CA 1
ATOM 828 C C . CYS A 1 111 ? 19.319 -3.764 -9.212 1.00 72.88 111 CYS A C 1
ATOM 830 O O . CYS A 1 111 ? 19.714 -3.962 -10.359 1.00 72.88 111 CYS A O 1
ATOM 832 N N . ARG A 1 112 ? 19.895 -2.860 -8.407 1.00 69.75 112 ARG A N 1
ATOM 833 C CA . ARG A 1 112 ? 21.081 -2.085 -8.803 1.00 69.75 112 ARG A CA 1
ATOM 834 C C . ARG A 1 112 ? 22.307 -2.971 -9.052 1.00 69.75 112 ARG A C 1
ATOM 836 O O . ARG A 1 112 ? 23.140 -2.607 -9.872 1.00 69.75 112 ARG A O 1
ATOM 843 N N . ILE A 1 113 ? 22.426 -4.099 -8.351 1.00 72.81 113 ILE A N 1
ATOM 844 C CA . ILE A 1 113 ? 23.536 -5.048 -8.521 1.00 72.81 113 ILE A CA 1
ATOM 845 C C . ILE A 1 113 ? 23.314 -5.961 -9.737 1.00 72.81 113 ILE A C 1
ATOM 847 O O . ILE A 1 113 ? 24.268 -6.258 -10.449 1.00 72.81 113 ILE A O 1
ATOM 851 N N . MET A 1 114 ? 22.075 -6.400 -9.995 1.00 67.81 114 MET A N 1
ATOM 852 C CA . MET A 1 114 ? 21.769 -7.333 -11.093 1.00 67.81 114 MET A CA 1
ATOM 853 C C . MET A 1 114 ? 21.581 -6.676 -12.470 1.00 67.81 114 MET A C 1
ATOM 855 O O . MET A 1 114 ? 21.789 -7.344 -13.481 1.00 67.81 114 MET A O 1
ATOM 859 N N . ILE A 1 115 ? 21.156 -5.410 -12.550 1.00 64.88 115 ILE A N 1
ATOM 860 C CA . ILE A 1 115 ? 20.846 -4.750 -13.830 1.00 64.88 115 ILE A CA 1
ATOM 861 C C . ILE A 1 115 ? 22.056 -3.932 -14.300 1.00 64.88 115 ILE A C 1
ATOM 863 O O . ILE A 1 115 ? 22.383 -2.899 -13.724 1.00 64.88 115 ILE A O 1
ATOM 867 N N . ALA A 1 116 ? 22.699 -4.387 -15.380 1.00 56.22 116 ALA A N 1
ATOM 868 C CA . ALA A 1 116 ? 23.897 -3.768 -15.959 1.00 56.22 116 ALA A CA 1
ATOM 869 C C . ALA A 1 116 ? 23.637 -2.454 -16.733 1.00 56.22 116 ALA A C 1
ATOM 871 O O . ALA A 1 116 ? 24.587 -1.722 -17.005 1.00 56.22 116 ALA A O 1
ATOM 872 N N . ASP A 1 117 ? 22.380 -2.139 -17.078 1.00 64.06 117 ASP A N 1
ATOM 873 C CA . ASP A 1 117 ? 22.007 -0.904 -17.787 1.00 64.06 117 ASP A CA 1
ATOM 874 C C . ASP A 1 117 ? 21.644 0.231 -16.794 1.00 64.06 117 ASP A C 1
ATOM 876 O O . ASP A 1 117 ? 20.633 0.130 -16.083 1.00 64.06 117 ASP A O 1
ATOM 880 N N . PRO A 1 118 ? 22.438 1.319 -16.698 1.00 61.41 118 PRO A N 1
ATOM 881 C CA . PRO A 1 118 ? 22.285 2.338 -15.655 1.00 61.41 118 PRO A CA 1
ATOM 882 C C . PRO A 1 118 ? 21.014 3.194 -15.754 1.00 61.41 118 PRO A C 1
ATOM 884 O O . PRO A 1 118 ? 20.658 3.848 -14.768 1.00 61.41 118 PRO A O 1
ATOM 887 N N . GLN A 1 119 ? 20.360 3.260 -16.922 1.00 62.03 119 GLN A N 1
ATOM 888 C CA . GLN A 1 119 ? 19.175 4.108 -17.123 1.00 62.03 119 GLN A CA 1
ATOM 889 C C . GLN A 1 119 ? 17.886 3.414 -16.664 1.00 62.03 119 GLN A C 1
ATOM 891 O O . GLN A 1 119 ? 17.103 4.010 -15.918 1.00 62.03 119 GLN A O 1
ATOM 896 N N . ASP A 1 120 ? 17.712 2.133 -16.995 1.00 64.12 120 ASP A 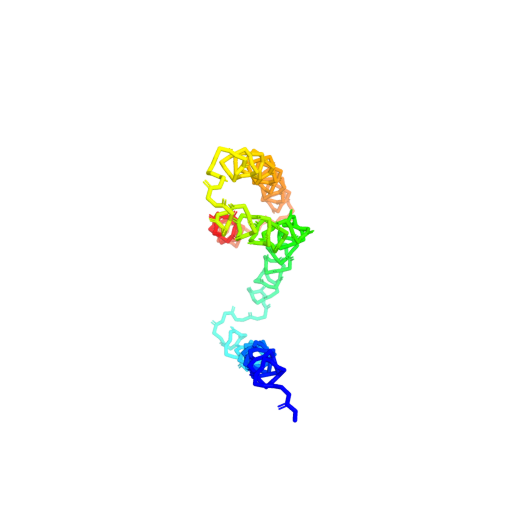N 1
ATOM 897 C CA . ASP A 1 120 ? 16.541 1.350 -16.578 1.00 64.12 120 ASP A CA 1
ATOM 898 C C . ASP A 1 120 ? 16.523 1.100 -15.063 1.00 64.12 120 ASP A C 1
ATOM 900 O O . ASP A 1 120 ? 15.469 1.154 -14.426 1.00 64.12 120 ASP A O 1
ATOM 904 N N . ALA A 1 121 ? 17.700 0.905 -14.457 1.00 61.66 121 ALA A N 1
ATOM 905 C CA . ALA A 1 121 ? 17.836 0.683 -13.018 1.00 61.66 121 ALA A CA 1
ATOM 906 C C . ALA A 1 121 ? 17.421 1.910 -12.181 1.00 61.66 121 ALA A C 1
ATOM 908 O O . ALA A 1 121 ? 16.823 1.765 -11.111 1.00 61.66 121 ALA A O 1
ATOM 909 N N . LYS A 1 122 ? 17.703 3.131 -12.661 1.00 65.50 122 LYS A N 1
ATOM 910 C CA . LYS A 1 122 ? 17.307 4.370 -11.967 1.00 65.50 122 LYS A CA 1
ATOM 911 C C . LYS A 1 122 ? 15.806 4.611 -12.058 1.00 65.50 122 LYS A C 1
ATOM 913 O O . LYS A 1 122 ? 15.191 4.928 -11.044 1.00 65.50 122 LYS A O 1
ATOM 918 N N . MET A 1 123 ? 15.217 4.424 -13.240 1.00 66.88 123 MET A N 1
ATOM 919 C CA . MET A 1 123 ? 13.772 4.580 -13.421 1.00 66.88 123 MET A CA 1
ATOM 920 C C . MET A 1 123 ? 12.992 3.562 -12.581 1.00 66.88 123 MET A C 1
ATOM 922 O O . MET A 1 123 ? 12.021 3.932 -11.927 1.00 66.88 123 MET A O 1
ATOM 926 N N . PHE A 1 124 ? 13.466 2.313 -12.519 1.00 67.50 124 PHE A N 1
ATOM 927 C CA . PHE A 1 124 ? 12.892 1.283 -11.654 1.00 67.50 124 PHE A CA 1
ATOM 928 C C . PHE A 1 124 ? 12.949 1.657 -10.174 1.00 67.50 124 PHE A C 1
ATOM 930 O O . PHE A 1 124 ? 11.942 1.574 -9.480 1.00 67.50 124 PHE A O 1
ATOM 937 N N . SER A 1 125 ? 14.114 2.101 -9.695 1.00 63.19 125 SER A N 1
ATOM 938 C CA . SER A 1 125 ? 14.304 2.465 -8.289 1.00 63.19 125 SER A CA 1
ATOM 939 C C . SER A 1 125 ? 13.409 3.640 -7.877 1.00 63.19 125 SER A C 1
ATOM 941 O O . SER A 1 125 ? 12.754 3.573 -6.841 1.00 63.19 125 SER A O 1
ATOM 943 N N . TYR A 1 126 ? 13.286 4.678 -8.714 1.00 69.81 126 TYR A N 1
ATOM 944 C CA . TYR A 1 126 ? 12.367 5.788 -8.440 1.00 69.81 126 TYR A CA 1
ATOM 945 C C . TYR A 1 126 ? 10.898 5.366 -8.487 1.00 69.81 126 TYR A C 1
ATOM 947 O O . TYR A 1 126 ? 10.133 5.759 -7.612 1.00 69.81 126 TYR A O 1
ATOM 955 N N . ALA A 1 127 ? 10.504 4.543 -9.461 1.00 71.44 127 ALA A N 1
ATOM 956 C CA . ALA A 1 127 ? 9.136 4.042 -9.552 1.00 71.44 127 ALA A CA 1
ATOM 957 C C . ALA A 1 127 ? 8.769 3.160 -8.348 1.00 71.44 127 ALA A C 1
ATOM 959 O O . ALA A 1 127 ? 7.677 3.300 -7.804 1.00 71.44 127 ALA A O 1
ATOM 960 N N . LEU A 1 128 ? 9.692 2.311 -7.887 1.00 69.75 128 LEU A N 1
ATOM 961 C CA . LEU A 1 128 ? 9.510 1.466 -6.708 1.00 69.75 128 LEU A CA 1
ATOM 962 C C . LEU A 1 128 ? 9.470 2.295 -5.414 1.00 69.75 128 LEU A C 1
ATOM 964 O O . LEU A 1 128 ? 8.651 2.021 -4.546 1.00 69.75 128 LEU A O 1
ATOM 968 N N . LEU A 1 129 ? 10.311 3.328 -5.285 1.00 69.88 129 LEU A N 1
ATOM 969 C CA . LEU A 1 129 ? 10.289 4.232 -4.130 1.00 69.88 129 LEU A CA 1
ATOM 970 C C . LEU A 1 129 ? 8.994 5.044 -4.063 1.00 69.88 129 LEU A C 1
ATOM 972 O O . LEU A 1 129 ? 8.419 5.163 -2.988 1.00 69.88 129 LEU A O 1
ATOM 976 N N . ILE A 1 130 ? 8.506 5.552 -5.200 1.00 73.25 130 ILE A N 1
ATOM 977 C CA . ILE A 1 130 ? 7.219 6.253 -5.265 1.00 73.25 130 ILE A CA 1
ATOM 978 C C . ILE A 1 130 ? 6.083 5.283 -4.919 1.00 73.25 130 ILE A C 1
ATOM 980 O O . ILE A 1 130 ? 5.288 5.578 -4.031 1.00 73.25 130 ILE A O 1
ATOM 984 N N . ALA A 1 131 ? 6.040 4.107 -5.553 1.00 71.75 131 ALA A N 1
ATOM 985 C CA . ALA A 1 131 ? 4.995 3.109 -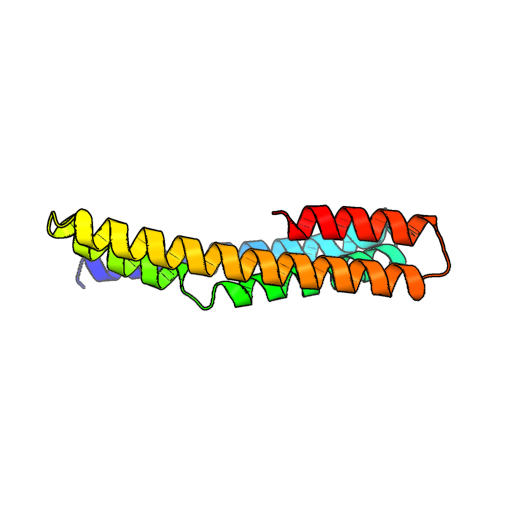5.325 1.00 71.75 131 ALA A CA 1
ATOM 986 C C . ALA A 1 131 ? 5.016 2.504 -3.912 1.00 71.75 131 ALA A C 1
ATOM 988 O O . ALA A 1 131 ? 3.970 2.127 -3.403 1.00 71.75 131 ALA A O 1
ATOM 989 N N . GLY A 1 132 ? 6.187 2.394 -3.282 1.00 63.28 132 GLY A N 1
ATOM 990 C CA . GLY A 1 132 ? 6.334 1.922 -1.904 1.00 63.28 132 GLY A CA 1
ATOM 991 C C . GLY A 1 132 ? 6.113 3.004 -0.844 1.00 63.28 132 GLY A C 1
ATOM 992 O O . GLY A 1 132 ? 6.039 2.675 0.335 1.00 63.28 132 GLY A O 1
ATOM 993 N N . SER A 1 133 ? 6.040 4.279 -1.245 1.00 60.56 133 SER A N 1
ATOM 994 C CA . SER A 1 133 ? 5.734 5.414 -0.359 1.00 60.56 133 SER A CA 1
ATOM 995 C C . SER A 1 133 ? 4.250 5.806 -0.334 1.00 60.56 133 SER A C 1
ATOM 997 O O . SER A 1 133 ? 3.866 6.628 0.498 1.00 60.56 133 SER A O 1
ATOM 999 N N . ALA A 1 134 ? 3.453 5.253 -1.254 1.00 52.88 134 ALA A N 1
ATOM 1000 C CA . ALA A 1 134 ? 2.014 5.480 -1.399 1.00 52.88 134 ALA A CA 1
ATOM 1001 C C . ALA A 1 134 ? 1.201 4.432 -0.629 1.00 52.88 134 ALA A C 1
ATOM 1003 O O . ALA A 1 134 ? 0.143 4.818 -0.083 1.00 52.88 134 ALA A O 1
#

Secondary structure (DSSP, 8-state):
--HHHHHHHHHHHHHHHHHHHHHHHHHHHHHHHHHHHHHHHHHHHHHHHHHHHHHHHHTTTHHHHHHHHHHHHHTTT-HHHHHHHHHHHHHHHHHHHHHHHHHHHHHHHHHHHH---HHHHHHHHHHHHHHHH-

Solvent-accessible surface area (backbone atoms only — not comparable to full-atom values): 7398 Å² total; per-residue (Å²): 132,61,77,65,58,56,53,51,52,53,54,51,50,52,55,52,50,51,52,52,51,53,51,54,52,54,59,63,44,48,63,56,46,32,73,74,59,32,66,69,52,42,54,53,49,51,53,46,51,51,56,49,53,53,56,62,58,70,47,74,58,48,68,62,50,47,54,55,51,38,54,54,29,52,73,71,70,40,57,67,64,30,48,49,54,52,51,54,49,49,54,52,51,51,53,45,48,52,51,50,48,51,52,52,51,50,51,44,53,52,45,56,73,71,44,89,52,76,66,64,42,50,54,50,39,52,52,44,53,54,58,70,71,109

Mean predicted aligned error: 8.37 Å

Radius of gyration: 20.41 Å; Cα contacts (8 Å, |Δi|>4): 47; chains: 1; bounding box: 61×17×53 Å

pLDDT: mean 82.87, std 9.51, range [52.88, 96.06]

Sequence (134 aa):
MSKIGERLLRGATIRVAAQVVSAIVGIMLIPFVIAKLGARLYGVWVIIGTITGYYGLLDLGLSSALGRFVSRYLGRGDKDEANGYITSAFYVFCAGGIIAFIVTALVAFLCRIMIADPQDAKMFSYALLIAGSA

Foldseek 3Di:
DDPVVVVVVVVVVVVVVVVVVVVVVVVVCLVVCCVVVNPVVVVLVVVLVVLLVCLVCLCVCLVVVLVVVLVVCVVVVNVVVNVVSVVVSVVSVVVSLVVLVVVLVVVLVVLVVPDPDPPSSVVSNVVSVVSSVD